Protein AF-A0A1Q3E524-F1 (afdb_monomer_lite)

Foldseek 3Di:
DDDDDDPDDPDDPPDPDDPVRVVVVVVLVLVLLVQQLDPPGPPVPPPPDDPDDDPDDPPDDDPDDPPPDVSNVVSVVVSVVVVVVLVCCLVVNPPDPPQDNVNSSVVSNVVSNVSVVVSCVVVVD

Structure (mmCIF, N/CA/C/O backbone):
data_AF-A0A1Q3E524-F1
#
_entry.id   AF-A0A1Q3E524-F1
#
loop_
_atom_site.group_PDB
_atom_site.id
_atom_site.type_symbol
_atom_site.label_atom_id
_atom_site.label_alt_id
_atom_site.label_comp_id
_atom_site.label_asym_id
_atom_site.label_entity_id
_atom_site.label_seq_id
_atom_site.pdbx_PDB_ins_code
_atom_site.Cartn_x
_atom_site.Cartn_y
_atom_site.Cartn_z
_atom_site.occupancy
_atom_site.B_iso_or_equiv
_atom_site.auth_seq_id
_atom_site.auth_comp_id
_atom_site.auth_asym_id
_atom_site.auth_atom_id
_atom_site.pdbx_PDB_model_num
ATOM 1 N N . MET A 1 1 ? -44.337 26.868 2.568 1.00 42.72 1 MET A N 1
ATOM 2 C CA . MET A 1 1 ? -44.381 25.392 2.473 1.00 42.72 1 MET A CA 1
ATOM 3 C C . MET A 1 1 ? -43.340 24.963 1.452 1.00 42.72 1 MET A C 1
ATOM 5 O O . MET A 1 1 ? -43.364 25.515 0.364 1.00 42.72 1 MET A O 1
ATOM 9 N N . GLY A 1 2 ? -42.453 24.037 1.841 1.00 39.62 2 GLY A N 1
ATOM 10 C CA . GLY A 1 2 ? -41.373 23.444 1.028 1.00 39.62 2 GLY A CA 1
ATOM 11 C C . GLY A 1 2 ? -40.111 24.317 0.969 1.00 39.62 2 GLY A C 1
ATOM 12 O O . GLY A 1 2 ? -40.193 25.428 0.476 1.00 39.62 2 GLY A O 1
ATOM 13 N N . GLY A 1 3 ? -38.932 23.964 1.486 1.00 44.12 3 GLY A N 1
ATOM 14 C CA . GLY A 1 3 ? -38.396 22.669 1.911 1.00 44.12 3 GLY A CA 1
ATOM 15 C C . GLY A 1 3 ? -37.294 22.207 0.947 1.00 44.12 3 GLY A C 1
ATOM 16 O O . GLY A 1 3 ? -37.545 22.169 -0.251 1.00 44.12 3 GLY A O 1
ATOM 17 N N . ALA A 1 4 ? -36.148 21.802 1.518 1.00 48.16 4 ALA A N 1
ATOM 18 C CA . ALA A 1 4 ? -34.974 21.140 0.917 1.00 48.16 4 ALA A CA 1
ATOM 19 C C . ALA A 1 4 ? -33.943 22.032 0.187 1.00 48.16 4 ALA A C 1
ATOM 21 O O . ALA A 1 4 ? -34.310 22.926 -0.558 1.00 48.16 4 ALA A O 1
ATOM 22 N N . THR A 1 5 ? -32.624 21.864 0.323 1.00 47.50 5 THR A N 1
ATOM 23 C CA . THR A 1 5 ? -31.758 20.987 1.140 1.00 47.50 5 THR A CA 1
ATOM 24 C C . THR A 1 5 ? -30.365 21.618 1.132 1.00 47.50 5 THR A C 1
ATOM 26 O O . THR A 1 5 ? -29.891 22.074 0.093 1.00 47.50 5 THR A O 1
ATOM 29 N N . ILE A 1 6 ? -29.713 21.621 2.289 1.00 51.53 6 ILE A N 1
ATOM 30 C CA . ILE A 1 6 ? -28.332 22.055 2.502 1.00 51.53 6 ILE A CA 1
ATOM 31 C C . ILE A 1 6 ? -27.408 21.077 1.763 1.00 51.53 6 ILE A C 1
ATOM 33 O O . ILE A 1 6 ? -27.193 19.960 2.219 1.00 51.53 6 ILE A O 1
ATOM 37 N N . GLY A 1 7 ? -26.899 21.483 0.602 1.00 44.91 7 GLY A N 1
ATOM 38 C CA . GLY A 1 7 ? -25.859 20.776 -0.147 1.00 44.91 7 GLY A CA 1
ATOM 39 C C . GLY A 1 7 ? -24.529 21.502 -0.005 1.00 44.91 7 GLY A C 1
ATOM 40 O O . GLY A 1 7 ? -23.990 21.984 -0.993 1.00 44.91 7 GLY A O 1
ATOM 41 N N . SER A 1 8 ? -24.047 21.656 1.227 1.00 50.06 8 SER A N 1
ATOM 42 C CA . SER A 1 8 ? -22.722 22.215 1.495 1.00 50.06 8 SER A CA 1
ATOM 43 C C . SER A 1 8 ? -21.986 21.285 2.448 1.00 50.06 8 SER A C 1
ATOM 45 O O . SER A 1 8 ? -22.188 21.332 3.658 1.00 50.06 8 SER A O 1
ATOM 47 N N . SER A 1 9 ? -21.156 20.401 1.902 1.00 47.56 9 SER A N 1
ATOM 48 C CA . SER A 1 9 ? -20.129 19.707 2.683 1.00 47.56 9 SER A CA 1
ATOM 49 C C . SER A 1 9 ? -18.906 19.387 1.827 1.00 47.56 9 SER A C 1
ATOM 51 O O . SER A 1 9 ? -18.362 18.289 1.865 1.00 47.56 9 SER A O 1
ATOM 53 N N . SER A 1 10 ? -18.443 20.368 1.059 1.00 50.88 10 SER A N 1
ATOM 54 C CA . SER A 1 10 ? -17.019 20.515 0.769 1.00 50.88 10 SER A CA 1
ATOM 55 C C . SER A 1 10 ? -16.395 21.261 1.954 1.00 50.88 10 SER A C 1
ATOM 57 O O . SER A 1 10 ? -16.199 22.471 1.920 1.00 50.88 10 SER A O 1
ATOM 59 N N . HIS A 1 11 ? -16.142 20.535 3.044 1.00 50.69 11 HIS A N 1
ATOM 60 C CA . HIS A 1 11 ? -15.419 21.044 4.209 1.00 50.69 11 HIS A CA 1
ATOM 61 C C . HIS A 1 11 ? -14.239 20.117 4.540 1.00 50.69 11 HIS A C 1
ATOM 63 O O . HIS A 1 11 ? -14.316 18.915 4.292 1.00 50.69 11 HIS A O 1
ATOM 69 N N . PRO A 1 12 ? -13.116 20.692 5.001 1.00 45.41 12 PRO A N 1
ATOM 70 C CA . PRO A 1 12 ? -11.789 20.084 4.968 1.00 45.41 12 PRO A CA 1
ATOM 71 C C . PRO A 1 12 ? -11.723 18.779 5.761 1.00 45.41 12 PRO A C 1
ATOM 73 O O . PRO A 1 12 ? -12.257 18.680 6.863 1.00 45.41 12 PRO A O 1
ATOM 76 N N . SER A 1 13 ? -10.981 17.813 5.227 1.00 55.06 13 SER A N 1
ATOM 77 C CA . SER A 1 13 ? -10.651 16.497 5.790 1.00 55.06 13 SER A CA 1
ATOM 78 C C . SER A 1 13 ? -9.779 16.542 7.067 1.00 55.06 13 SER A C 1
ATOM 80 O O . SER A 1 13 ? -8.927 15.685 7.268 1.00 55.06 13 SER A O 1
ATOM 82 N N . ILE A 1 14 ? -9.961 17.555 7.926 1.00 53.44 14 ILE A N 1
ATOM 83 C CA . ILE A 1 14 ? -9.175 17.814 9.150 1.00 53.44 14 ILE A CA 1
ATOM 84 C C . ILE A 1 14 ? -10.085 17.933 10.395 1.00 53.44 14 ILE A C 1
ATOM 86 O O . ILE A 1 14 ? -9.635 18.321 11.470 1.00 53.44 14 ILE A O 1
ATOM 90 N N . LEU A 1 15 ? -11.378 17.591 10.312 1.00 52.19 15 LEU A N 1
ATOM 91 C CA . LEU A 1 15 ? -12.126 17.323 11.546 1.00 52.19 15 LEU A CA 1
ATOM 92 C C . LEU A 1 15 ? -11.581 16.024 12.164 1.00 52.19 15 LEU A C 1
ATOM 94 O O . LEU A 1 15 ? -11.351 15.068 11.419 1.00 52.19 15 LEU A O 1
ATOM 98 N N . PRO A 1 16 ? -11.331 15.967 13.487 1.00 69.88 16 PRO A N 1
ATOM 99 C CA . PRO A 1 16 ? -10.884 14.737 14.120 1.00 69.88 16 PRO A CA 1
ATOM 100 C C . PRO A 1 16 ? -11.948 13.667 13.881 1.00 69.88 16 PRO A C 1
ATOM 102 O O . PRO A 1 16 ? -13.072 13.798 14.365 1.00 69.88 16 PRO A O 1
ATOM 105 N N . LEU A 1 17 ? -11.580 12.644 13.105 1.00 76.00 17 LEU A N 1
ATOM 106 C CA . LEU A 1 17 ? -12.394 11.459 12.832 1.00 76.00 17 LEU A CA 1
ATOM 107 C C . LEU A 1 17 ? -13.052 10.976 14.126 1.00 76.00 17 LEU A C 1
ATOM 109 O O . LEU A 1 17 ? -12.393 10.953 15.172 1.00 76.00 17 LEU A O 1
ATOM 113 N N . GLY A 1 18 ? -14.323 10.579 14.071 1.00 82.19 18 GLY A N 1
ATOM 114 C CA . GLY A 1 18 ? -14.992 9.928 15.198 1.00 82.19 18 GLY A CA 1
ATOM 115 C C . GLY A 1 18 ? -14.265 8.642 15.610 1.00 82.19 18 GLY A C 1
ATOM 116 O O . GLY A 1 18 ? -13.474 8.102 14.842 1.00 82.19 18 GLY A O 1
ATOM 117 N N . TYR A 1 19 ? -14.506 8.134 16.824 1.00 82.62 19 TYR A N 1
ATOM 118 C CA . TYR A 1 19 ? -13.852 6.900 17.297 1.00 82.62 19 TYR A CA 1
ATOM 119 C C . TYR A 1 19 ? -14.022 5.737 16.304 1.00 82.62 19 TYR A C 1
ATOM 121 O O . TYR A 1 19 ? -13.029 5.181 15.851 1.00 82.62 19 TYR A O 1
ATOM 129 N N . GLU A 1 20 ? -15.256 5.475 15.872 1.00 86.88 20 GLU A N 1
ATOM 130 C CA . GLU A 1 20 ? -15.576 4.419 14.899 1.00 86.88 20 GLU A CA 1
ATOM 131 C C . GLU A 1 20 ? -14.885 4.622 13.541 1.00 86.88 20 GLU A C 1
ATOM 133 O O . GLU A 1 20 ? -14.393 3.677 12.930 1.00 86.88 20 GLU A O 1
ATOM 138 N N . GLU A 1 21 ? -14.800 5.866 13.065 1.00 87.25 21 GLU A N 1
ATOM 139 C CA . GLU A 1 21 ? -14.139 6.182 11.794 1.00 87.25 21 GLU A CA 1
ATOM 140 C C . GLU A 1 21 ? -12.624 5.963 11.875 1.00 87.25 21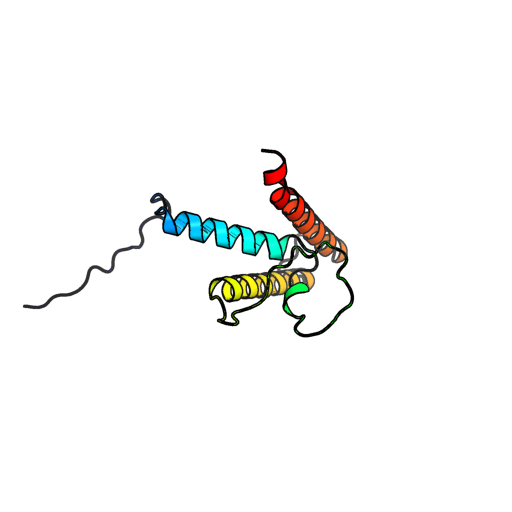 GLU A C 1
ATOM 142 O O . GLU A 1 21 ? -12.013 5.551 10.886 1.00 87.25 21 GLU A O 1
ATOM 147 N N . ARG A 1 22 ? -12.021 6.208 13.050 1.00 86.12 22 ARG A N 1
ATOM 148 C CA . ARG A 1 22 ? -10.605 5.916 13.311 1.00 86.12 22 ARG A CA 1
ATOM 149 C C . ARG A 1 22 ? -10.346 4.418 13.339 1.00 86.12 22 ARG A C 1
ATOM 151 O O . ARG A 1 22 ? -9.459 3.975 12.620 1.00 86.12 22 ARG A O 1
ATOM 158 N N . GLU A 1 23 ? -11.130 3.648 14.090 1.00 88.12 23 GLU A N 1
ATOM 159 C CA . GLU A 1 23 ? -10.982 2.186 14.144 1.00 88.12 23 GLU A CA 1
ATOM 160 C C . GLU A 1 23 ? -11.150 1.562 12.753 1.00 88.12 23 GLU A C 1
ATOM 162 O O . GLU A 1 23 ? -10.326 0.756 12.323 1.00 88.12 23 GLU A O 1
ATOM 167 N N . ALA A 1 24 ? -12.147 2.014 11.984 1.00 85.31 24 ALA A N 1
ATOM 168 C CA . ALA A 1 24 ? -12.338 1.566 10.609 1.00 85.31 24 ALA A CA 1
ATOM 169 C C . ALA A 1 24 ? -11.166 1.958 9.689 1.00 85.31 24 ALA A C 1
ATOM 171 O O . ALA A 1 24 ? -10.825 1.211 8.772 1.00 85.31 24 ALA A O 1
ATOM 172 N N . ALA A 1 25 ? -10.547 3.125 9.893 1.00 86.19 25 ALA A N 1
ATOM 173 C CA . ALA A 1 25 ? -9.371 3.537 9.131 1.00 86.19 25 ALA A CA 1
ATOM 174 C C . ALA A 1 25 ? -8.123 2.715 9.488 1.00 86.19 25 ALA A C 1
ATOM 176 O O . ALA A 1 25 ? -7.390 2.336 8.576 1.00 86.19 25 ALA A O 1
ATOM 177 N N . PHE A 1 26 ? -7.904 2.403 10.769 1.00 87.19 26 PHE A N 1
ATOM 178 C CA . PHE A 1 26 ? -6.801 1.547 11.215 1.00 87.19 26 PHE A CA 1
ATOM 179 C C . PHE A 1 26 ? -6.957 0.111 10.714 1.00 87.19 26 PHE A C 1
ATOM 181 O O . PHE A 1 26 ? -6.020 -0.425 10.132 1.00 87.19 26 PHE A O 1
ATOM 188 N N . ALA A 1 27 ? -8.157 -0.466 10.818 1.00 87.44 27 ALA A N 1
ATOM 189 C CA . ALA A 1 27 ? -8.436 -1.793 10.272 1.00 87.44 27 ALA A CA 1
ATOM 190 C C . ALA A 1 27 ? -8.141 -1.864 8.762 1.00 87.44 27 ALA A C 1
ATOM 192 O O . ALA A 1 27 ? -7.502 -2.803 8.292 1.00 87.44 27 ALA A O 1
ATOM 193 N N . ARG A 1 28 ? -8.525 -0.830 7.997 1.00 88.25 28 ARG A N 1
ATOM 194 C CA . ARG A 1 28 ? -8.178 -0.736 6.568 1.00 88.25 28 ARG A CA 1
ATOM 195 C C . ARG A 1 28 ? -6.680 -0.576 6.327 1.00 88.25 28 ARG A C 1
ATOM 197 O O . ARG A 1 28 ? -6.162 -1.140 5.368 1.00 88.25 28 ARG A O 1
ATOM 204 N N . ALA A 1 29 ? -5.986 0.203 7.153 1.00 89.31 29 ALA A N 1
ATOM 205 C CA . ALA A 1 29 ? -4.541 0.370 7.037 1.00 89.31 29 ALA A CA 1
ATOM 206 C C . ALA A 1 29 ? -3.812 -0.968 7.237 1.00 89.31 29 ALA A C 1
ATOM 208 O O . ALA A 1 29 ? -2.909 -1.272 6.461 1.00 89.31 29 ALA A O 1
ATOM 209 N N . ASP A 1 30 ? -4.260 -1.793 8.187 1.00 89.44 30 ASP A N 1
ATOM 210 C CA . ASP A 1 30 ? -3.727 -3.142 8.408 1.00 89.44 30 ASP A CA 1
ATOM 211 C C . ASP A 1 30 ? -3.987 -4.070 7.215 1.00 89.44 30 ASP A C 1
ATOM 213 O O . ASP A 1 30 ? -3.107 -4.838 6.820 1.00 89.44 30 ASP A O 1
ATOM 217 N N . GLU A 1 31 ? -5.168 -3.990 6.596 1.00 90.00 31 GLU A N 1
ATOM 218 C CA . GLU A 1 31 ? -5.475 -4.754 5.380 1.00 90.00 31 GLU A CA 1
ATOM 219 C C . GLU A 1 31 ? -4.577 -4.351 4.202 1.00 90.00 31 GLU A C 1
ATOM 221 O O . GLU A 1 31 ? -4.036 -5.220 3.514 1.00 90.00 31 GLU A O 1
ATOM 226 N N . ILE A 1 32 ? -4.371 -3.046 3.996 1.00 91.31 32 ILE A N 1
ATOM 227 C CA . ILE A 1 32 ? -3.450 -2.519 2.979 1.00 91.31 32 ILE A CA 1
ATOM 228 C C . ILE A 1 32 ? -2.024 -2.991 3.277 1.00 91.31 32 ILE A C 1
ATOM 230 O O . ILE A 1 32 ? -1.334 -3.486 2.388 1.00 91.31 32 ILE A O 1
ATOM 234 N N . LEU A 1 33 ? -1.578 -2.886 4.528 1.00 91.31 33 LEU A N 1
ATOM 235 C CA . LEU A 1 33 ? -0.238 -3.299 4.924 1.00 91.31 33 LEU A CA 1
ATOM 236 C C . LEU A 1 33 ? -0.025 -4.803 4.715 1.00 91.31 33 LEU A C 1
ATOM 238 O O . LEU A 1 33 ? 1.033 -5.215 4.243 1.00 91.31 33 LEU A O 1
ATOM 242 N N . GLY A 1 34 ? -1.039 -5.623 4.999 1.00 88.44 34 GLY A N 1
ATOM 243 C CA . GLY A 1 34 ? -1.012 -7.065 4.762 1.00 88.44 34 GLY A CA 1
ATOM 244 C C . GLY A 1 34 ? -0.868 -7.448 3.287 1.00 88.44 34 GLY A C 1
ATOM 245 O O . GLY A 1 34 ? -0.186 -8.423 2.983 1.00 88.44 34 GLY A O 1
ATOM 246 N N . GLU A 1 35 ? -1.462 -6.679 2.373 1.00 90.62 35 GLU A N 1
ATOM 247 C CA . GLU A 1 35 ? -1.410 -6.955 0.931 1.00 90.62 35 GLU A CA 1
ATOM 248 C C . GLU A 1 35 ? -0.144 -6.386 0.265 1.00 90.62 35 GLU A C 1
ATOM 250 O O . GLU A 1 35 ? 0.501 -7.064 -0.535 1.00 90.62 35 GLU A O 1
ATOM 255 N N . PHE A 1 36 ? 0.259 -5.158 0.611 1.00 93.00 36 PHE A N 1
ATOM 256 C CA . PHE A 1 36 ? 1.379 -4.465 -0.043 1.00 93.00 36 PHE A CA 1
ATOM 257 C C . PHE A 1 36 ? 2.763 -4.810 0.539 1.00 93.00 36 PHE A C 1
ATOM 259 O O . PHE A 1 36 ? 3.782 -4.473 -0.066 1.00 93.00 36 PHE A O 1
ATOM 266 N N . SER A 1 37 ? 2.830 -5.511 1.676 1.00 93.44 37 SER A N 1
ATOM 267 C CA . SER A 1 37 ? 4.095 -5.981 2.272 1.00 93.44 37 SER A CA 1
ATOM 268 C C . SER A 1 37 ? 4.651 -7.268 1.652 1.00 93.44 37 SER A C 1
ATOM 270 O O . SER A 1 37 ? 5.740 -7.706 2.019 1.00 93.44 37 SER A O 1
ATOM 272 N N . VAL A 1 38 ? 3.937 -7.887 0.704 1.00 90.25 38 VAL A N 1
ATOM 273 C CA . VAL A 1 38 ? 4.379 -9.114 0.027 1.00 90.25 38 VAL A CA 1
ATOM 274 C C . VAL A 1 38 ? 4.525 -8.858 -1.466 1.00 90.25 38 VAL A C 1
ATOM 276 O O . VAL A 1 38 ? 3.549 -8.628 -2.175 1.00 90.25 38 VAL A O 1
ATOM 279 N N . TRP A 1 39 ? 5.760 -8.936 -1.954 1.00 89.94 39 TRP A N 1
ATOM 280 C CA . TRP A 1 39 ? 6.052 -8.874 -3.381 1.00 89.94 39 TRP A CA 1
ATOM 281 C C . TRP A 1 39 ? 6.012 -10.283 -4.004 1.00 89.94 39 TRP A C 1
ATOM 283 O O . TRP A 1 39 ? 6.557 -11.215 -3.404 1.00 89.94 39 TRP A O 1
ATOM 293 N N . PRO A 1 40 ? 5.396 -10.479 -5.187 1.00 90.38 40 PRO A N 1
ATOM 294 C CA . PRO A 1 40 ? 4.651 -9.507 -5.992 1.00 90.38 40 PRO A CA 1
ATOM 295 C C . PRO A 1 40 ? 3.236 -9.249 -5.457 1.00 90.38 40 PRO A C 1
ATOM 297 O O . PRO A 1 40 ? 2.548 -10.180 -5.025 1.00 90.38 40 PRO A O 1
ATOM 300 N N . TRP A 1 41 ? 2.772 -8.001 -5.563 1.00 88.94 41 TRP A N 1
ATOM 301 C CA . TRP A 1 41 ? 1.426 -7.610 -5.126 1.00 88.94 41 TRP A CA 1
ATOM 302 C C . TRP A 1 41 ? 0.327 -8.369 -5.884 1.00 88.94 41 TRP A C 1
ATOM 304 O O . TRP A 1 41 ? 0.418 -8.581 -7.097 1.00 88.94 41 TRP A O 1
ATOM 314 N N . GLY A 1 42 ? -0.734 -8.774 -5.178 1.00 78.69 42 GLY A N 1
ATOM 315 C CA . GLY A 1 42 ? -1.879 -9.487 -5.753 1.00 78.69 42 GLY A CA 1
ATOM 316 C C . GLY A 1 42 ? -1.700 -10.999 -5.928 1.00 78.69 42 GLY A C 1
ATOM 317 O O . GLY A 1 42 ? -2.660 -11.683 -6.280 1.00 78.69 42 GLY A O 1
ATOM 318 N N . THR A 1 43 ? -0.521 -11.562 -5.635 1.00 73.69 43 THR A N 1
ATOM 319 C CA . THR A 1 43 ? -0.289 -13.019 -5.738 1.00 73.69 43 THR A CA 1
ATOM 320 C C . THR A 1 43 ? -1.074 -13.846 -4.713 1.00 73.69 43 THR A C 1
ATOM 322 O O . THR A 1 43 ? -1.363 -15.019 -4.956 1.00 73.69 43 THR A O 1
ATOM 325 N N . GLY A 1 44 ? -1.473 -13.245 -3.588 1.00 62.78 44 GLY A N 1
ATOM 326 C CA . GLY A 1 44 ? -2.301 -13.890 -2.563 1.00 62.78 44 GLY A CA 1
ATOM 327 C C . GLY A 1 44 ? -3.794 -13.955 -2.901 1.00 62.78 44 GLY A C 1
ATOM 328 O O . GLY A 1 44 ? -4.505 -14.792 -2.345 1.00 62.78 44 GLY A O 1
ATOM 329 N N . SER A 1 45 ? -4.258 -13.112 -3.827 1.00 57.66 45 SER A N 1
ATOM 330 C CA . SER A 1 45 ? -5.686 -12.873 -4.073 1.00 57.66 45 SER A CA 1
ATOM 331 C C . SER A 1 45 ? -6.260 -13.669 -5.252 1.00 57.66 45 SER A C 1
ATOM 333 O O . SER A 1 45 ? -7.450 -13.972 -5.253 1.00 57.66 45 SER A O 1
ATOM 335 N N . ASP A 1 46 ? -5.418 -14.109 -6.195 1.00 53.03 46 ASP A N 1
ATOM 336 C CA . ASP A 1 46 ? -5.811 -15.013 -7.296 1.00 53.03 46 ASP A CA 1
ATOM 337 C C . ASP A 1 46 ? -5.904 -16.494 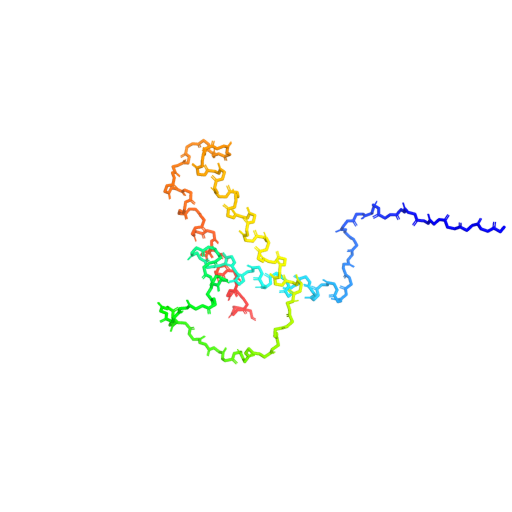-6.870 1.00 53.03 46 ASP A C 1
ATOM 339 O O . ASP A 1 46 ? -6.386 -17.354 -7.612 1.00 53.03 46 ASP A O 1
ATOM 343 N N . SER A 1 47 ? -5.466 -16.835 -5.654 1.00 46.47 47 SER A N 1
ATOM 344 C CA . SER A 1 47 ? -5.421 -18.224 -5.184 1.00 46.47 47 SER A CA 1
ATOM 345 C C . SER A 1 47 ? -6.746 -18.697 -4.585 1.00 46.47 47 SER A C 1
ATOM 347 O O . SER A 1 47 ? -6.836 -19.082 -3.421 1.00 46.47 47 SER A O 1
ATOM 349 N N . GLY A 1 48 ? -7.757 -18.798 -5.449 1.00 49.50 48 GLY A N 1
ATOM 350 C CA . GLY A 1 48 ? -8.847 -19.759 -5.281 1.00 49.50 48 GLY A CA 1
ATOM 351 C C . GLY A 1 48 ? -8.396 -21.220 -5.448 1.00 49.50 48 GLY A C 1
ATOM 352 O O . GLY A 1 48 ? -9.164 -22.122 -5.131 1.00 49.50 48 GLY A O 1
ATOM 353 N N . SER A 1 49 ? -7.173 -21.501 -5.925 1.00 42.97 49 SER A N 1
ATOM 354 C CA . SER A 1 49 ? -6.612 -22.859 -6.050 1.00 42.97 49 SER A CA 1
ATOM 355 C C . SER A 1 49 ? -5.112 -22.836 -6.390 1.00 42.97 49 SER A C 1
ATOM 357 O O . SER A 1 49 ? -4.774 -22.701 -7.553 1.00 42.97 49 SER A O 1
ATOM 359 N N . THR A 1 50 ? -4.203 -23.007 -5.421 1.00 37.47 50 THR A N 1
ATOM 360 C CA . THR A 1 50 ? -2.990 -23.860 -5.546 1.00 37.47 50 THR A CA 1
ATOM 361 C C . THR A 1 50 ? -2.292 -24.028 -4.178 1.00 37.47 50 THR A C 1
ATOM 363 O O . THR A 1 50 ? -2.137 -23.063 -3.429 1.00 37.47 50 THR A O 1
ATOM 366 N N . PRO A 1 51 ? -1.854 -25.246 -3.796 1.00 43.28 51 PRO A N 1
ATOM 367 C CA . PRO A 1 51 ? -1.148 -25.496 -2.545 1.00 43.28 51 PRO A CA 1
ATOM 368 C C . PRO A 1 51 ? 0.357 -25.641 -2.809 1.00 43.28 51 PRO A C 1
ATOM 370 O O . PRO A 1 51 ? 0.849 -26.758 -2.902 1.00 43.28 51 PRO A O 1
ATOM 373 N N . ALA A 1 52 ? 1.114 -24.548 -2.948 1.00 42.16 52 ALA A N 1
ATOM 374 C CA . ALA A 1 52 ? 2.568 -24.688 -3.122 1.00 42.16 52 ALA A CA 1
ATOM 375 C C . ALA A 1 52 ? 3.417 -23.483 -2.684 1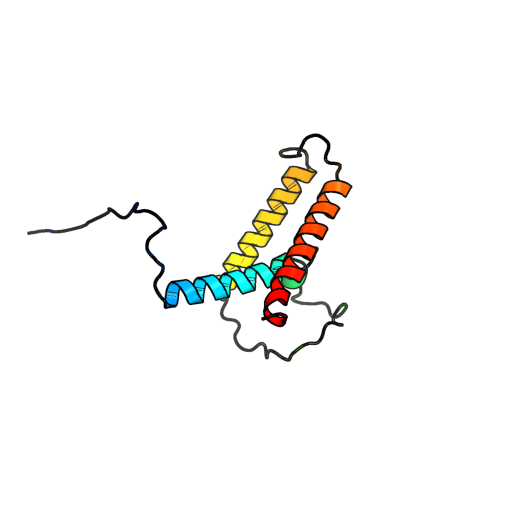.00 42.16 52 ALA A C 1
ATOM 377 O O . ALA A 1 52 ? 4.452 -23.237 -3.279 1.00 42.16 52 ALA A O 1
ATOM 378 N N . SER A 1 53 ? 3.038 -22.739 -1.640 1.00 43.50 53 SER A N 1
ATOM 379 C CA . SER A 1 53 ? 4.022 -21.963 -0.855 1.00 43.50 53 SER A CA 1
ATOM 380 C C . SER A 1 53 ? 3.425 -21.486 0.470 1.00 43.50 53 SER A C 1
ATOM 382 O O . SER A 1 53 ? 3.192 -20.306 0.707 1.00 43.50 53 SER A O 1
ATOM 384 N N . ARG A 1 54 ? 3.113 -22.428 1.365 1.00 48.66 54 ARG A N 1
ATOM 385 C CA . ARG A 1 54 ? 2.769 -22.118 2.760 1.00 48.66 54 ARG A CA 1
ATOM 386 C C . ARG A 1 54 ? 3.796 -22.749 3.683 1.00 48.66 54 ARG A C 1
ATOM 388 O O . ARG A 1 54 ? 3.591 -23.827 4.225 1.00 48.66 54 ARG A O 1
ATOM 395 N N . LYS A 1 55 ? 4.901 -22.033 3.891 1.00 46.22 55 LYS A N 1
ATOM 396 C CA . LYS A 1 55 ? 5.704 -22.165 5.111 1.00 46.22 55 LYS A CA 1
ATOM 397 C C . LYS A 1 55 ? 5.929 -20.795 5.747 1.00 46.22 55 LYS A C 1
ATOM 399 O O . LYS A 1 55 ? 7.051 -20.374 5.984 1.00 46.22 55 LYS A O 1
ATOM 404 N N . ARG A 1 56 ? 4.830 -20.106 6.052 1.00 50.69 56 ARG A N 1
ATOM 405 C CA . ARG A 1 56 ? 4.775 -19.119 7.132 1.00 50.69 56 ARG A CA 1
ATOM 406 C C . ARG A 1 56 ? 3.517 -19.401 7.945 1.00 50.69 56 ARG A C 1
ATOM 408 O O . ARG A 1 56 ? 2.405 -19.244 7.463 1.00 50.69 56 ARG A O 1
ATOM 415 N N . ILE A 1 57 ? 3.774 -19.991 9.109 1.00 44.41 57 ILE A N 1
ATOM 416 C CA . ILE A 1 57 ? 2.959 -20.110 10.321 1.00 44.41 57 ILE A CA 1
ATOM 417 C C . ILE A 1 57 ? 1.534 -19.564 10.146 1.00 44.41 57 ILE A C 1
ATOM 419 O O . ILE A 1 57 ? 1.256 -18.380 10.309 1.00 44.41 57 ILE A O 1
ATOM 423 N N . SER A 1 58 ? 0.634 -20.482 9.804 1.00 43.59 58 SER A N 1
ATOM 424 C CA . SER A 1 58 ? -0.805 -20.279 9.848 1.00 43.59 58 SER A CA 1
ATOM 425 C C . SER A 1 58 ? -1.231 -20.262 11.314 1.00 43.59 58 SER A C 1
ATOM 427 O O . SER A 1 58 ? -1.490 -21.315 11.893 1.00 43.59 58 SER A O 1
ATOM 429 N N . SER A 1 59 ? -1.311 -19.074 11.913 1.00 43.56 59 SER A N 1
ATOM 430 C CA . SER A 1 59 ? -2.249 -18.867 13.015 1.00 43.56 59 SER A CA 1
ATOM 431 C C . SER A 1 59 ? -3.641 -19.040 12.417 1.00 43.56 59 SER A C 1
ATOM 433 O O . SER A 1 59 ? -4.073 -18.231 11.598 1.00 43.56 59 SER A O 1
ATOM 435 N N . SER A 1 60 ? -4.276 -20.166 12.734 1.00 46.31 60 SER A N 1
ATOM 436 C CA . SER A 1 60 ? -5.581 -20.603 12.243 1.00 46.31 60 SER A CA 1
ATOM 437 C C . SER A 1 60 ? -6.644 -19.512 12.382 1.00 46.31 60 SER A C 1
ATOM 439 O O . SER A 1 60 ? -7.322 -19.426 13.402 1.00 46.31 60 SER A O 1
ATOM 441 N N . ARG A 1 61 ? -6.835 -18.695 11.344 1.00 52.91 61 ARG A N 1
ATOM 442 C CA . ARG A 1 61 ? -8.056 -17.906 11.185 1.00 52.91 61 ARG A CA 1
ATOM 443 C C . ARG A 1 61 ? -9.006 -18.730 10.331 1.00 52.91 61 ARG A C 1
ATOM 445 O O . ARG A 1 61 ? -8.796 -18.913 9.135 1.00 52.91 61 ARG A O 1
ATOM 452 N N . ILE A 1 62 ? -9.995 -19.311 11.001 1.00 46.94 62 ILE A N 1
ATOM 453 C CA . ILE A 1 62 ? -11.108 -20.032 10.393 1.00 46.94 62 ILE A CA 1
ATOM 454 C C . ILE A 1 62 ? -11.771 -19.100 9.371 1.00 46.94 62 ILE A C 1
ATOM 456 O O . ILE A 1 62 ? -12.335 -18.071 9.730 1.00 46.94 62 ILE A O 1
ATOM 460 N N . ALA A 1 63 ? -11.679 -19.461 8.093 1.00 54.41 63 ALA A N 1
ATOM 461 C CA . ALA A 1 63 ? -12.432 -18.832 7.021 1.00 54.41 63 ALA A CA 1
ATOM 462 C C . ALA A 1 63 ? -13.885 -19.322 7.112 1.00 54.41 63 ALA A C 1
ATOM 464 O O . ALA A 1 63 ? -14.218 -20.424 6.681 1.00 54.41 63 ALA A O 1
ATOM 465 N N . THR A 1 64 ? -14.754 -18.541 7.746 1.00 46.12 64 THR A N 1
ATOM 466 C CA . THR A 1 64 ? -16.205 -18.764 7.758 1.00 46.12 64 THR A CA 1
ATOM 467 C C . THR A 1 64 ? -16.876 -17.412 7.568 1.00 46.12 64 THR A C 1
ATOM 469 O O . THR A 1 64 ? -16.796 -16.562 8.446 1.00 46.12 64 THR A O 1
ATOM 472 N N . GLY A 1 65 ? -17.497 -17.218 6.400 1.00 42.34 65 GLY A N 1
ATOM 473 C CA . GLY A 1 65 ? -18.237 -16.002 6.050 1.00 42.34 65 GLY A CA 1
ATOM 474 C C . GLY A 1 65 ? -17.737 -15.336 4.769 1.00 42.34 65 GLY A C 1
ATOM 475 O O . GLY A 1 65 ? -17.076 -14.309 4.819 1.00 42.34 65 GLY A O 1
ATOM 476 N N . SER A 1 66 ? -18.066 -15.914 3.610 1.00 48.38 66 SER A N 1
ATOM 477 C CA . SER A 1 66 ? -18.018 -15.215 2.318 1.00 48.38 66 SER A CA 1
ATOM 478 C C . SER A 1 66 ? -19.255 -14.316 2.205 1.00 48.38 66 SER A C 1
ATOM 480 O O . SER A 1 66 ? -20.223 -14.624 1.520 1.00 48.38 66 SER A O 1
ATOM 482 N N . SER A 1 67 ? -19.250 -13.220 2.950 1.00 44.94 67 SER A N 1
ATOM 483 C CA . SER A 1 67 ? -19.859 -11.973 2.493 1.00 44.94 67 SER A CA 1
ATOM 484 C C . SER A 1 67 ? -18.695 -11.172 1.943 1.00 44.94 67 SER A C 1
ATOM 486 O O . SER A 1 67 ? -17.700 -11.032 2.654 1.00 44.94 67 SER A O 1
ATOM 488 N N . SER A 1 68 ? -18.748 -10.737 0.685 1.00 56.06 68 SER A N 1
ATOM 489 C CA . SER A 1 68 ? -17.687 -9.890 0.161 1.00 56.06 68 SER A CA 1
ATOM 490 C C . SER A 1 68 ? -17.620 -8.636 1.029 1.00 56.06 68 SER A C 1
ATOM 492 O O . SER A 1 68 ? -18.551 -7.836 1.089 1.00 56.06 68 SER A O 1
ATOM 494 N N . ASP A 1 69 ? -16.575 -8.564 1.849 1.00 62.97 69 ASP A N 1
ATOM 495 C CA . ASP A 1 69 ? -16.365 -7.420 2.711 1.00 62.97 69 ASP A CA 1
ATOM 496 C C . ASP A 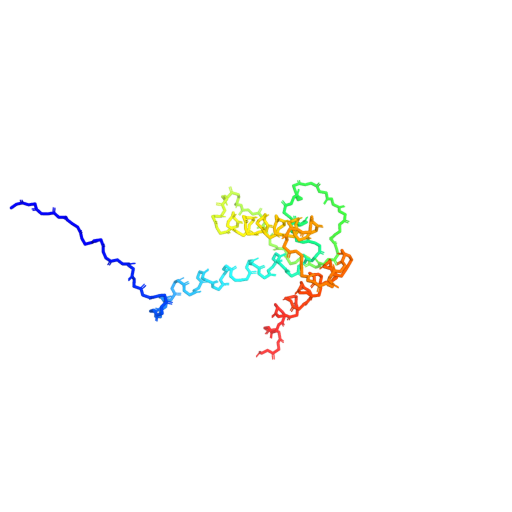1 69 ? -16.027 -6.253 1.774 1.00 62.97 69 ASP A C 1
ATOM 498 O O . ASP A 1 69 ? -15.030 -6.352 1.045 1.00 62.97 69 ASP A O 1
ATOM 502 N N . PRO A 1 70 ? -16.838 -5.180 1.728 1.00 70.75 70 PRO A N 1
ATOM 503 C CA . PRO A 1 70 ? -16.568 -4.041 0.854 1.00 70.75 70 PRO A CA 1
ATOM 504 C C . PRO A 1 70 ? -15.170 -3.450 1.102 1.00 70.75 70 PRO A C 1
ATOM 506 O O . PRO A 1 70 ? -14.579 -2.869 0.191 1.00 70.75 70 PRO A O 1
ATOM 509 N N . SER A 1 71 ? -14.606 -3.646 2.303 1.00 71.88 71 SER A N 1
ATOM 510 C CA . SER A 1 71 ? -13.222 -3.285 2.617 1.00 71.88 71 SER A CA 1
ATOM 511 C C . SER A 1 71 ? -12.215 -4.076 1.777 1.00 71.88 71 SER A C 1
ATOM 513 O O . SER A 1 71 ? -11.367 -3.490 1.099 1.00 71.88 71 SER A O 1
ATOM 515 N N . ARG A 1 72 ? -12.363 -5.407 1.712 1.00 78.81 72 ARG A N 1
ATOM 516 C CA . ARG A 1 72 ? -11.491 -6.260 0.893 1.00 78.81 72 ARG A CA 1
ATOM 517 C C . ARG A 1 72 ? -11.613 -5.955 -0.590 1.00 78.81 72 ARG A C 1
ATOM 519 O O . ARG A 1 72 ? -10.594 -5.912 -1.273 1.00 78.81 72 ARG A O 1
ATOM 526 N N . GLU A 1 73 ? -12.825 -5.733 -1.091 1.00 83.12 73 GLU A N 1
ATOM 527 C CA . GLU A 1 73 ? -13.026 -5.342 -2.491 1.00 83.12 73 GLU A CA 1
ATOM 528 C C . GLU A 1 73 ? -12.294 -4.029 -2.818 1.00 83.12 73 GLU A C 1
ATOM 530 O O . GLU A 1 73 ? -11.648 -3.926 -3.863 1.00 83.12 73 GLU A O 1
ATOM 535 N N . SER A 1 74 ? -12.304 -3.057 -1.895 1.00 87.19 74 SER A N 1
ATOM 536 C CA . SER A 1 74 ? -11.561 -1.800 -2.043 1.00 87.19 74 SER A CA 1
ATOM 537 C C . SER A 1 74 ? -10.044 -2.011 -2.097 1.00 87.19 74 SER A C 1
ATOM 539 O O . SER A 1 74 ? -9.373 -1.364 -2.902 1.00 87.19 74 SER A O 1
ATOM 541 N N . VAL A 1 75 ? -9.488 -2.898 -1.265 1.00 88.75 75 VAL A N 1
ATOM 542 C CA . VAL A 1 75 ? -8.043 -3.198 -1.262 1.00 88.75 75 VAL A CA 1
ATOM 543 C C . VAL A 1 75 ? -7.630 -3.905 -2.553 1.00 88.75 75 VAL A C 1
ATOM 545 O O . VAL A 1 75 ? -6.630 -3.532 -3.163 1.00 88.75 75 VAL A O 1
ATOM 548 N N . LEU A 1 76 ? -8.428 -4.862 -3.035 1.00 87.94 76 LEU A N 1
ATOM 549 C CA . LEU A 1 76 ? -8.186 -5.522 -4.322 1.00 87.94 76 LEU A CA 1
ATOM 550 C C . LEU A 1 76 ? -8.255 -4.541 -5.498 1.00 87.94 76 LEU A C 1
ATOM 552 O O . LEU A 1 76 ? -7.432 -4.616 -6.413 1.00 87.94 76 LEU A O 1
ATOM 556 N N . GLY A 1 77 ? -9.192 -3.589 -5.458 1.00 91.56 77 GLY A N 1
ATOM 557 C CA . GLY A 1 77 ? -9.246 -2.487 -6.418 1.00 91.56 77 GLY A CA 1
ATOM 558 C C . GLY A 1 77 ? -7.972 -1.636 -6.399 1.00 91.56 77 GLY A C 1
ATOM 559 O O . GLY A 1 77 ? -7.457 -1.270 -7.456 1.00 91.56 77 GLY A O 1
ATOM 560 N N . LEU A 1 78 ? -7.413 -1.391 -5.211 1.00 91.81 78 LEU A N 1
ATOM 561 C CA . LEU A 1 78 ? -6.158 -0.657 -5.048 1.00 91.81 78 LEU A CA 1
ATOM 562 C C . LEU A 1 78 ? -4.963 -1.423 -5.637 1.00 91.81 78 LEU A C 1
ATOM 564 O O . LEU A 1 78 ? -4.151 -0.839 -6.352 1.00 91.81 78 LEU A O 1
ATOM 568 N N . VAL A 1 79 ? -4.886 -2.736 -5.403 1.00 91.69 79 VAL A N 1
ATOM 569 C CA . VAL A 1 79 ? -3.868 -3.611 -6.013 1.00 91.69 79 VAL A CA 1
ATOM 570 C C . VAL A 1 79 ? -3.974 -3.597 -7.536 1.00 91.69 79 VAL A C 1
ATOM 572 O O . VAL A 1 79 ? -2.959 -3.503 -8.226 1.00 91.69 79 VAL A O 1
ATOM 575 N N . ALA A 1 80 ? -5.190 -3.667 -8.081 1.00 91.69 80 ALA A N 1
ATOM 576 C CA . ALA A 1 80 ? -5.404 -3.620 -9.523 1.00 91.69 80 ALA A CA 1
ATOM 577 C C . ALA A 1 80 ? -4.905 -2.299 -10.134 1.00 91.69 80 ALA A C 1
ATOM 579 O O . ALA A 1 80 ? -4.220 -2.320 -11.161 1.00 91.69 80 ALA A O 1
ATOM 580 N N . GLU A 1 81 ? -5.185 -1.162 -9.490 1.00 93.69 81 GLU A N 1
ATOM 581 C CA . GLU A 1 81 ? -4.711 0.140 -9.968 1.00 93.69 81 GLU A CA 1
ATOM 582 C C . GLU A 1 81 ? -3.185 0.279 -9.834 1.00 93.69 81 GLU A C 1
ATOM 584 O O . GLU A 1 81 ? -2.535 0.744 -10.771 1.00 93.69 81 GLU A O 1
ATOM 589 N N . ALA A 1 82 ? -2.586 -0.221 -8.747 1.00 92.00 82 ALA A N 1
ATOM 590 C CA . ALA A 1 82 ? -1.131 -0.247 -8.575 1.00 92.00 82 ALA A CA 1
ATOM 591 C C . ALA A 1 82 ? -0.434 -1.076 -9.670 1.00 92.00 82 ALA A C 1
ATOM 593 O O . ALA A 1 82 ? 0.572 -0.654 -10.243 1.00 92.00 82 ALA A O 1
ATOM 594 N N . ARG A 1 83 ? -1.000 -2.233 -10.038 1.00 89.69 83 ARG A N 1
ATOM 595 C CA . ARG A 1 83 ? -0.487 -3.059 -11.147 1.00 89.69 83 ARG A CA 1
ATOM 596 C C . ARG A 1 83 ? -0.604 -2.352 -12.494 1.00 89.69 83 ARG A C 1
ATOM 598 O O . ARG A 1 83 ? 0.294 -2.449 -13.329 1.00 89.69 83 ARG A O 1
ATOM 605 N N . LYS A 1 84 ? -1.697 -1.626 -12.717 1.00 91.62 84 LYS A N 1
ATOM 606 C CA . LYS A 1 84 ? -1.882 -0.817 -13.926 1.00 91.62 84 LYS A CA 1
ATOM 607 C C . LYS A 1 84 ? -0.866 0.324 -13.998 1.00 91.62 84 LYS A C 1
ATOM 609 O O . LYS A 1 84 ? -0.337 0.590 -15.074 1.00 91.62 84 LYS A O 1
ATOM 614 N N . GLU A 1 85 ? -0.573 0.984 -12.881 1.00 90.12 85 GLU A N 1
ATOM 615 C CA . GLU A 1 85 ? 0.488 1.991 -12.800 1.00 90.12 85 GLU A CA 1
ATOM 616 C C . GLU A 1 85 ? 1.866 1.396 -13.100 1.00 90.12 85 GLU A C 1
ATOM 618 O O . GLU A 1 85 ? 2.571 1.904 -13.970 1.00 90.12 85 GLU A O 1
ATOM 623 N N . MET A 1 86 ? 2.201 0.259 -12.489 1.00 87.62 86 MET A N 1
ATOM 624 C CA . MET A 1 86 ? 3.433 -0.474 -12.779 1.00 87.62 86 MET A CA 1
ATOM 625 C C . MET A 1 86 ? 3.571 -0.794 -14.276 1.00 87.62 86 MET A C 1
ATOM 627 O O . MET A 1 86 ? 4.637 -0.578 -14.851 1.00 87.62 86 MET A O 1
ATOM 631 N N . GLY A 1 87 ? 2.482 -1.228 -14.921 1.00 86.56 87 GLY A N 1
ATOM 632 C CA . GLY A 1 87 ? 2.436 -1.477 -16.362 1.00 86.56 87 GLY A CA 1
ATOM 633 C C . GLY A 1 87 ? 2.678 -0.226 -17.216 1.00 86.56 87 GLY A C 1
ATOM 634 O O . GLY A 1 87 ? 3.396 -0.308 -18.211 1.00 86.56 87 GLY A O 1
ATOM 635 N N . ARG A 1 88 ? 2.147 0.941 -16.821 1.00 88.62 88 ARG A N 1
ATOM 636 C CA . ARG A 1 88 ? 2.407 2.225 -17.508 1.00 88.62 88 ARG A CA 1
ATOM 637 C C . ARG A 1 88 ? 3.882 2.627 -17.437 1.00 88.62 88 ARG A C 1
ATOM 639 O O . ARG A 1 88 ? 4.439 3.095 -18.430 1.00 88.62 88 ARG A O 1
ATOM 646 N N . ILE A 1 89 ? 4.520 2.423 -16.285 1.00 85.88 89 ILE A N 1
ATOM 647 C CA . ILE A 1 89 ? 5.948 2.715 -16.086 1.00 85.88 89 ILE A CA 1
ATOM 648 C C . ILE A 1 89 ? 6.809 1.735 -16.905 1.00 85.88 89 ILE A C 1
ATOM 650 O O . ILE A 1 89 ? 7.708 2.173 -17.630 1.00 85.88 89 ILE A O 1
ATOM 654 N N . ALA A 1 90 ? 6.476 0.438 -16.895 1.00 83.19 90 ALA A N 1
ATOM 655 C CA . ALA A 1 90 ? 7.162 -0.580 -17.695 1.00 83.19 90 ALA A CA 1
ATOM 656 C C . ALA A 1 90 ? 7.084 -0.264 -19.201 1.00 83.19 90 ALA A C 1
ATOM 658 O O . ALA A 1 90 ? 8.096 -0.286 -19.902 1.00 83.19 90 ALA A O 1
ATOM 659 N N . GLN A 1 91 ? 5.911 0.170 -19.682 1.00 86.00 91 GLN A N 1
ATOM 660 C CA . GLN A 1 91 ? 5.688 0.636 -21.059 1.00 86.00 91 GLN A CA 1
ATOM 661 C C . GLN A 1 91 ? 6.387 1.965 -21.402 1.00 86.00 91 GLN A C 1
ATOM 663 O O . GLN A 1 91 ? 6.326 2.411 -22.546 1.00 86.00 91 GLN A O 1
ATOM 668 N N . GLY A 1 92 ? 7.058 2.608 -20.442 1.00 80.81 92 GLY A N 1
ATOM 669 C CA . GLY A 1 92 ? 7.803 3.845 -20.666 1.00 80.81 92 GLY A CA 1
ATOM 670 C C . GLY A 1 92 ? 6.952 5.115 -20.639 1.00 80.81 92 GLY A C 1
ATOM 671 O O . GLY A 1 92 ? 7.500 6.194 -20.841 1.00 80.81 92 GLY A O 1
ATOM 672 N N . GLN A 1 93 ? 5.643 5.014 -20.386 1.00 83.44 93 GLN A N 1
ATOM 673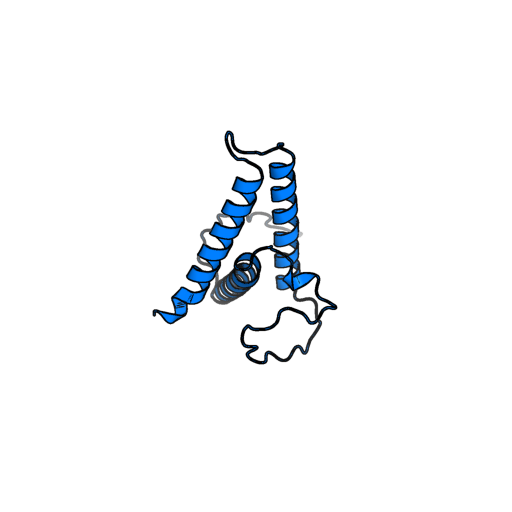 C CA . GLN A 1 93 ? 4.722 6.150 -20.463 1.00 83.44 93 GLN A CA 1
ATOM 674 C C . GLN A 1 93 ? 4.915 7.140 -19.306 1.00 83.44 93 GLN A C 1
ATOM 676 O O . GLN A 1 93 ? 4.888 8.344 -19.535 1.00 83.44 93 GLN A O 1
ATOM 681 N N . ASP A 1 94 ? 5.192 6.627 -18.104 1.00 84.56 94 ASP A N 1
ATOM 682 C CA . ASP A 1 94 ? 5.458 7.411 -16.885 1.00 84.56 94 ASP A CA 1
ATOM 683 C C . ASP A 1 94 ? 6.815 7.033 -16.252 1.00 84.56 94 ASP A C 1
ATOM 685 O O . ASP A 1 94 ? 7.019 7.135 -15.042 1.00 84.56 94 ASP A O 1
ATOM 689 N N . ARG A 1 95 ? 7.757 6.533 -17.065 1.00 81.88 95 ARG A N 1
ATOM 690 C CA . ARG A 1 95 ? 9.053 6.041 -16.580 1.00 81.88 95 ARG A CA 1
ATOM 691 C C . ARG A 1 95 ? 9.939 7.199 -16.099 1.00 81.88 95 ARG A C 1
ATOM 693 O O . ARG A 1 95 ? 10.224 8.102 -16.889 1.00 81.88 95 ARG A O 1
ATOM 700 N N . PRO A 1 96 ? 10.446 7.165 -14.852 1.00 80.12 96 PRO A N 1
ATOM 701 C CA . PRO A 1 96 ? 11.423 8.139 -14.386 1.00 80.12 96 PRO A CA 1
ATOM 702 C C . PRO A 1 96 ? 12.698 8.096 -15.244 1.00 80.12 96 PRO A C 1
ATOM 704 O O . PRO A 1 96 ? 13.153 7.009 -15.619 1.00 80.12 96 PRO A O 1
ATOM 707 N N . PRO A 1 97 ? 13.320 9.250 -15.542 1.00 82.00 97 PRO A N 1
ATOM 708 C CA . PRO A 1 97 ? 14.559 9.278 -16.306 1.00 82.00 97 PRO A CA 1
ATOM 709 C C . PRO A 1 97 ? 15.658 8.503 -15.567 1.00 82.00 97 PRO A C 1
ATOM 711 O O . PRO A 1 97 ? 15.943 8.769 -14.402 1.00 82.00 97 PRO A O 1
ATOM 714 N N . GLY A 1 98 ? 16.281 7.546 -16.258 1.00 81.19 98 GLY A N 1
ATOM 715 C CA . GLY A 1 98 ? 17.366 6.723 -15.714 1.00 81.19 98 GLY A CA 1
ATOM 716 C C . GLY A 1 98 ? 16.935 5.439 -14.997 1.00 81.19 98 GLY A C 1
ATOM 717 O O . GLY A 1 98 ? 17.810 4.717 -14.528 1.00 81.19 98 GLY A O 1
ATOM 718 N N . LEU A 1 99 ? 15.636 5.119 -14.932 1.00 82.00 99 LEU A N 1
ATOM 719 C CA . LEU A 1 99 ? 15.162 3.864 -14.341 1.00 82.00 99 LEU A CA 1
ATOM 720 C C . LEU A 1 99 ? 15.095 2.743 -15.391 1.00 82.00 99 LEU A C 1
ATOM 722 O O . LEU A 1 99 ? 14.320 2.808 -16.354 1.00 82.00 99 LEU A O 1
ATOM 726 N N . SER A 1 100 ? 15.915 1.709 -15.213 1.00 83.81 100 SER A N 1
ATOM 727 C CA . SER A 1 100 ? 15.833 0.477 -15.997 1.00 83.81 100 SER A CA 1
ATOM 728 C C . SER A 1 100 ? 14.642 -0.380 -15.549 1.00 83.81 100 SER A C 1
ATOM 730 O O . SER A 1 100 ? 14.054 -0.145 -14.496 1.00 83.81 100 SER A O 1
ATOM 732 N N . ASP A 1 101 ? 14.242 -1.340 -16.382 1.00 77.12 101 ASP A N 1
ATOM 733 C CA . ASP A 1 101 ? 13.071 -2.193 -16.123 1.00 77.12 101 ASP A CA 1
ATOM 734 C C . ASP A 1 101 ? 13.251 -3.053 -14.858 1.00 77.12 101 ASP A C 1
ATOM 736 O O . ASP A 1 101 ? 12.414 -3.060 -13.963 1.00 77.12 101 ASP A O 1
ATOM 740 N N . ASP A 1 102 ? 14.429 -3.661 -14.729 1.00 79.38 102 ASP A N 1
ATOM 741 C CA . ASP A 1 102 ? 14.892 -4.398 -13.552 1.00 79.38 102 ASP A CA 1
ATOM 742 C C . ASP A 1 102 ? 15.051 -3.506 -12.310 1.00 79.38 102 ASP A C 1
ATOM 744 O O . ASP A 1 102 ? 14.839 -3.953 -11.182 1.00 79.38 102 ASP A O 1
ATOM 748 N N . GLY A 1 103 ? 15.383 -2.227 -12.507 1.00 83.31 103 GLY A N 1
ATOM 749 C CA . GLY A 1 103 ? 15.473 -1.251 -11.426 1.00 83.31 103 GLY A CA 1
ATOM 750 C C . GLY A 1 103 ? 14.112 -0.937 -10.807 1.00 83.31 103 GLY A C 1
ATOM 751 O O . GLY A 1 103 ? 14.022 -0.741 -9.598 1.00 83.31 103 GLY A O 1
ATOM 752 N N . GLN A 1 104 ? 13.046 -0.924 -11.611 1.00 84.25 104 GLN A N 1
ATOM 753 C CA . GLN A 1 104 ? 11.693 -0.676 -11.122 1.00 84.25 104 GLN A CA 1
ATOM 754 C C . GLN A 1 104 ? 11.189 -1.828 -10.243 1.00 84.25 104 GLN A C 1
ATOM 756 O O . GLN A 1 104 ? 10.711 -1.572 -9.137 1.00 84.25 104 GLN A O 1
ATOM 761 N N . ASP A 1 105 ? 11.322 -3.074 -10.704 1.00 87.44 105 ASP A N 1
ATOM 762 C CA . ASP A 1 105 ? 10.905 -4.260 -9.944 1.00 87.44 105 ASP A CA 1
ATOM 763 C C . ASP A 1 105 ? 11.637 -4.346 -8.600 1.00 87.44 105 ASP A C 1
ATOM 765 O O . ASP A 1 105 ? 11.007 -4.558 -7.562 1.00 87.44 105 ASP A O 1
ATOM 769 N N . LEU A 1 106 ? 12.948 -4.079 -8.599 1.00 89.75 106 LEU A N 1
ATOM 770 C CA . LEU A 1 106 ? 13.754 -4.034 -7.380 1.00 89.75 106 LEU A CA 1
ATOM 771 C C . LEU A 1 106 ? 13.295 -2.924 -6.419 1.00 89.75 106 LEU A C 1
ATOM 773 O O . LEU A 1 106 ? 13.258 -3.128 -5.205 1.00 89.75 106 LEU A O 1
ATOM 777 N N . CYS A 1 107 ? 12.936 -1.744 -6.935 1.00 89.88 107 CYS A N 1
ATOM 778 C CA . CYS A 1 107 ? 12.405 -0.660 -6.108 1.00 89.88 107 CYS A CA 1
ATOM 779 C C . CYS A 1 107 ? 11.070 -1.037 -5.451 1.00 89.88 107 CYS A C 1
ATOM 781 O O . CYS A 1 107 ? 10.859 -0.715 -4.282 1.00 89.88 107 CYS A O 1
ATOM 783 N N . LEU A 1 108 ? 10.179 -1.717 -6.173 1.00 91.50 108 LEU A N 1
ATOM 784 C CA . LEU A 1 108 ? 8.886 -2.149 -5.635 1.00 91.50 108 LEU A CA 1
ATOM 785 C C . LEU A 1 108 ? 9.050 -3.264 -4.596 1.00 91.50 108 LEU A C 1
ATOM 787 O O . LEU A 1 108 ? 8.419 -3.212 -3.539 1.00 91.50 108 LEU A O 1
ATOM 791 N N . GLU A 1 109 ? 9.957 -4.212 -4.840 1.00 93.62 109 GLU A N 1
ATOM 792 C CA . GLU A 1 109 ? 10.340 -5.230 -3.859 1.00 93.62 109 GLU A CA 1
ATOM 793 C C . GLU A 1 109 ? 10.911 -4.595 -2.582 1.00 93.62 109 GLU A C 1
ATOM 795 O O . GLU A 1 109 ? 10.511 -4.957 -1.472 1.00 93.62 109 GLU A O 1
ATOM 800 N N . LEU A 1 110 ? 11.788 -3.593 -2.721 1.00 94.56 110 LEU A N 1
ATOM 801 C CA . LEU A 1 110 ? 12.336 -2.849 -1.587 1.00 94.56 110 LEU A CA 1
ATOM 802 C C . LEU A 1 110 ? 11.230 -2.167 -0.771 1.00 94.56 110 LEU A C 1
ATOM 804 O O . LEU A 1 110 ? 11.236 -2.256 0.457 1.00 94.56 110 LEU A O 1
ATOM 808 N N . VAL A 1 111 ? 10.274 -1.505 -1.431 1.00 94.25 111 VAL A N 1
ATOM 809 C CA . VAL A 1 111 ? 9.133 -0.868 -0.757 1.00 94.25 111 VAL A CA 1
ATOM 810 C C . VAL A 1 111 ? 8.296 -1.905 -0.007 1.00 94.25 111 VAL A C 1
ATOM 812 O O . VAL A 1 111 ? 7.976 -1.681 1.160 1.00 94.25 111 VAL A O 1
ATOM 815 N N . ALA A 1 112 ? 7.997 -3.055 -0.617 1.00 94.44 112 ALA A N 1
ATOM 816 C CA . ALA A 1 112 ? 7.276 -4.139 0.051 1.00 94.44 112 ALA A CA 1
ATOM 817 C C . ALA A 1 112 ? 8.030 -4.646 1.296 1.00 94.44 112 ALA A C 1
ATOM 819 O O . ALA A 1 112 ? 7.427 -4.810 2.356 1.00 94.44 112 ALA A O 1
ATOM 820 N N . GLY A 1 113 ? 9.355 -4.798 1.210 1.00 94.12 113 GLY A N 1
ATOM 821 C CA . GLY A 1 113 ? 10.197 -5.164 2.353 1.00 94.12 113 GLY A CA 1
ATOM 822 C C . GLY A 1 113 ? 10.182 -4.122 3.479 1.00 94.12 113 GLY A C 1
ATOM 823 O O . GLY A 1 113 ? 10.109 -4.480 4.654 1.00 94.12 113 GLY A O 1
ATOM 824 N N . VAL A 1 114 ? 10.190 -2.826 3.149 1.00 95.44 114 VAL A N 1
ATOM 825 C CA . VAL A 1 114 ? 10.035 -1.751 4.147 1.00 95.44 114 VAL A CA 1
ATOM 826 C C . VAL A 1 114 ? 8.664 -1.836 4.822 1.00 95.44 114 VAL A C 1
ATOM 828 O O . VAL A 1 114 ? 8.588 -1.759 6.048 1.00 95.44 114 VAL A O 1
ATOM 831 N N . LEU A 1 115 ? 7.592 -2.050 4.056 1.00 94.31 115 LEU A N 1
ATOM 832 C CA . LEU A 1 115 ? 6.242 -2.234 4.595 1.00 94.31 115 LEU A CA 1
ATOM 833 C C . LEU A 1 115 ? 6.147 -3.474 5.502 1.00 94.31 115 LEU A C 1
ATOM 835 O O . LEU A 1 115 ? 5.511 -3.409 6.553 1.00 94.31 115 LEU A O 1
ATOM 839 N N . GLU A 1 116 ? 6.829 -4.575 5.164 1.00 92.38 116 GLU A N 1
ATOM 840 C CA . GLU A 1 116 ? 6.917 -5.760 6.029 1.00 92.38 116 GLU A CA 1
ATOM 841 C C . GLU A 1 116 ? 7.572 -5.438 7.380 1.00 92.38 116 GLU A C 1
ATOM 843 O O . GLU A 1 116 ? 7.109 -5.912 8.420 1.00 92.38 116 GLU A O 1
ATOM 848 N N . VAL A 1 117 ? 8.633 -4.625 7.389 1.00 93.56 117 VAL A N 1
ATOM 849 C CA . VAL A 1 117 ? 9.276 -4.181 8.634 1.00 93.56 117 VAL A CA 1
ATOM 850 C C . VAL A 1 117 ? 8.336 -3.283 9.435 1.00 93.56 117 VAL A C 1
ATOM 852 O O . VAL A 1 117 ? 8.183 -3.500 10.637 1.00 93.56 117 VAL A O 1
ATOM 855 N N . LEU A 1 118 ? 7.671 -2.321 8.784 1.00 89.75 118 LEU A N 1
ATOM 856 C CA . LEU A 1 118 ? 6.722 -1.415 9.437 1.00 89.75 118 LEU A CA 1
ATOM 857 C C . LEU A 1 118 ? 5.571 -2.175 10.109 1.00 89.75 118 LEU A C 1
ATOM 859 O O . LEU A 1 118 ? 5.236 -1.868 11.250 1.00 89.75 118 LEU A O 1
ATOM 863 N N . GLY A 1 119 ? 5.038 -3.221 9.472 1.00 87.25 119 GLY A N 1
ATOM 864 C CA . GLY A 1 119 ? 3.986 -4.062 10.057 1.00 87.25 119 GLY A CA 1
ATOM 865 C C . GLY A 1 119 ? 4.417 -4.890 11.268 1.00 87.25 119 GLY A C 1
ATOM 866 O O . GLY A 1 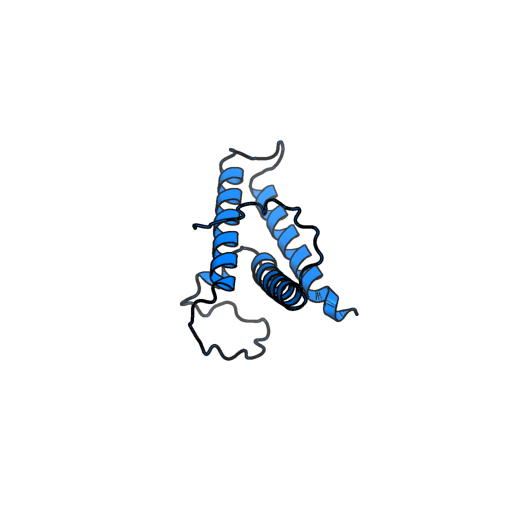119 ? 3.572 -5.424 11.980 1.00 87.25 119 GLY A O 1
ATOM 867 N N . ARG A 1 120 ? 5.722 -4.999 11.533 1.00 86.44 120 ARG A N 1
ATOM 868 C CA . ARG A 1 120 ? 6.272 -5.705 12.700 1.00 86.44 120 ARG A CA 1
ATOM 869 C C . ARG A 1 120 ? 6.714 -4.766 13.820 1.00 86.44 120 ARG A C 1
ATOM 871 O O . ARG A 1 120 ? 7.086 -5.256 14.884 1.00 86.44 120 ARG A O 1
ATOM 878 N N . LEU A 1 121 ? 6.686 -3.446 13.610 1.00 83.75 121 LEU A N 1
ATOM 879 C CA . LEU A 1 121 ? 7.116 -2.475 14.623 1.00 83.75 121 LEU A CA 1
ATOM 880 C C . LEU A 1 121 ? 6.255 -2.500 15.891 1.00 83.75 121 LEU A C 1
ATOM 882 O O . LEU A 1 121 ? 6.758 -2.140 16.949 1.00 83.75 121 LEU A O 1
ATOM 886 N N . ASP A 1 122 ? 5.020 -2.998 15.816 1.00 68.06 122 ASP A N 1
ATOM 887 C CA . ASP A 1 122 ? 4.180 -3.232 16.998 1.00 68.06 122 ASP A CA 1
ATOM 888 C C . ASP A 1 122 ? 4.826 -4.216 17.995 1.00 68.06 122 ASP A C 1
ATOM 890 O O . ASP A 1 122 ? 4.635 -4.109 19.195 1.00 68.06 122 ASP A O 1
ATOM 894 N N . SER A 1 123 ? 5.694 -5.130 17.537 1.00 61.03 123 SER A N 1
ATOM 895 C CA . SER A 1 123 ? 6.406 -6.072 18.421 1.00 61.03 123 SER A CA 1
ATOM 896 C C . SER A 1 123 ? 7.545 -5.444 19.244 1.00 61.03 123 SER A C 1
ATOM 898 O O . SER A 1 123 ? 8.187 -6.153 20.020 1.00 61.03 123 SER A O 1
ATOM 900 N N . LEU A 1 124 ? 7.861 -4.161 19.030 1.00 52.62 124 LEU A N 1
ATOM 901 C CA . LEU A 1 124 ? 8.937 -3.434 19.721 1.00 52.62 124 LEU A CA 1
ATOM 902 C C . LEU A 1 124 ? 8.431 -2.465 20.806 1.00 52.62 124 LEU A C 1
ATOM 904 O O . LEU A 1 124 ? 9.267 -1.920 21.532 1.00 52.62 124 LEU A O 1
ATOM 908 N N . LEU A 1 125 ? 7.117 -2.241 20.904 1.00 44.94 125 LEU A N 1
ATOM 909 C CA . LEU A 1 125 ? 6.466 -1.385 21.906 1.00 44.94 125 LEU A CA 1
ATOM 910 C C . LEU A 1 125 ? 5.730 -2.222 22.962 1.00 44.94 125 LEU A C 1
ATOM 912 O O . LEU A 1 125 ? 5.572 -1.691 24.085 1.00 44.94 125 LEU A O 1
#

Radius of gyration: 19.78 Å; chains: 1; bounding box: 62×51×43 Å

Secondary structure (DSSP, 8-state):
------------TTS---HHHHHHHHHHHHHHHHHHTSSSTTTTTS-SS--S---S-------------HHHHHHHHHHHHHHHHHHHHHTTSSPPTT--HHHHHHHHHHHHHHHHHHTTGGGG-

InterPro domains:
  IPR038261 Golgi phosphoprotein 3-like domain superfamily [G3DSA:1.10.3630.10] (7-125)

Sequence (125 aa):
MGGATIGSSSHPSILPLGYEEREAAFARADEILGEFSVWPWGTGSDSGSTPASRKRISSSRIATGSSSDPSRESVLGLVAEARKEMGRIAQGQDRPPGLSDDGQDLCLELVAGVLEVLGRLDSLL

pLDDT: mean 73.25, std 19.09, range [37.47, 95.44]

Organism: Lentinula edodes (NCBI:txid5353)